Protein AF-A0A392M3G0-F1 (afdb_monomer_lite)

Foldseek 3Di:
DPPVVVVCVVDPDDDDDDDPDPVVVVVVVVCVVDDPVPPPPQPDK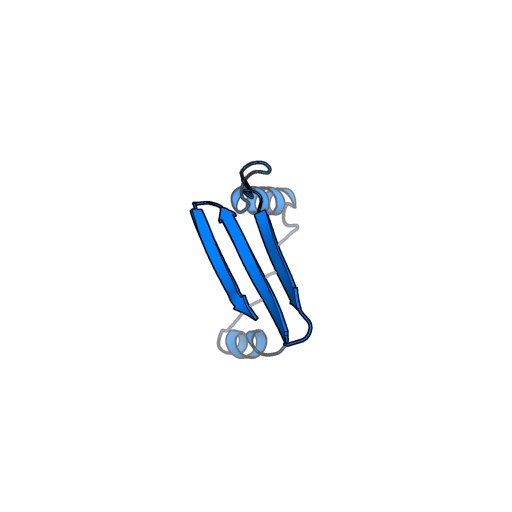DWDKDWDQDPVGIKIWIWIAGPPGDIDIDID

Organism: NCBI:txid97028

Structure (mmCIF, N/CA/C/O backbone):
data_AF-A0A392M3G0-F1
#
_entry.id   AF-A0A392M3G0-F1
#
loop_
_atom_site.group_PDB
_atom_site.id
_atom_site.type_symbol
_atom_site.label_atom_id
_atom_site.label_alt_id
_atom_site.label_comp_id
_atom_site.label_asym_id
_atom_site.label_entity_id
_atom_site.label_seq_id
_atom_site.pdbx_PDB_ins_code
_atom_site.Cartn_x
_atom_site.Cartn_y
_atom_site.Cartn_z
_atom_site.occupancy
_atom_site.B_iso_or_equiv
_atom_site.auth_seq_id
_atom_site.auth_comp_id
_atom_site.auth_asym_id
_atom_site.auth_atom_id
_atom_site.pdbx_PDB_model_num
ATOM 1 N N . MET A 1 1 ? -21.843 -9.011 -5.089 1.00 56.88 1 MET A N 1
ATOM 2 C CA . MET A 1 1 ? -21.973 -9.041 -3.617 1.00 56.88 1 MET A CA 1
ATOM 3 C C . MET A 1 1 ? -22.717 -10.316 -3.231 1.00 56.88 1 MET A C 1
ATOM 5 O O . MET A 1 1 ? -23.910 -10.265 -2.998 1.00 56.88 1 MET A O 1
ATOM 9 N N . VAL A 1 2 ? -22.060 -11.477 -3.340 1.00 66.94 2 VAL A N 1
ATOM 10 C CA . VAL A 1 2 ? -22.725 -12.794 -3.179 1.00 66.94 2 VAL A CA 1
ATOM 11 C C . VAL A 1 2 ? -21.808 -13.811 -2.497 1.00 66.94 2 VAL A C 1
ATOM 13 O O . VAL A 1 2 ? -22.291 -14.574 -1.673 1.00 66.94 2 VAL A O 1
ATOM 16 N N . ALA A 1 3 ? -20.495 -13.777 -2.768 1.00 78.19 3 ALA A N 1
ATOM 17 C CA . ALA A 1 3 ? -19.536 -14.753 -2.233 1.00 78.19 3 ALA A CA 1
ATOM 18 C C . ALA A 1 3 ? -19.637 -14.925 -0.704 1.00 78.19 3 ALA A C 1
ATOM 20 O O . ALA A 1 3 ? -19.902 -16.021 -0.224 1.00 78.19 3 ALA A O 1
ATOM 21 N N . TRP A 1 4 ? -19.568 -13.820 0.041 1.00 80.75 4 TRP A N 1
ATOM 22 C CA . TRP A 1 4 ? -19.658 -13.835 1.504 1.00 80.75 4 TRP A CA 1
ATOM 23 C C . TRP A 1 4 ? -21.031 -14.250 2.043 1.00 80.75 4 TRP A C 1
ATOM 25 O O . TRP A 1 4 ? -21.118 -14.865 3.096 1.00 80.75 4 TRP A O 1
ATOM 35 N N . SER A 1 5 ? -22.118 -13.929 1.338 1.00 78.00 5 SER A N 1
ATOM 36 C CA . SER A 1 5 ? -23.472 -14.267 1.794 1.00 78.00 5 SER A CA 1
ATOM 37 C C . SER A 1 5 ? -23.752 -15.767 1.720 1.00 78.00 5 SER A C 1
ATOM 39 O O . SER A 1 5 ? -24.491 -16.280 2.551 1.00 78.00 5 SER A O 1
ATOM 41 N N . VAL A 1 6 ? -23.167 -16.459 0.737 1.00 83.94 6 VAL A N 1
ATOM 42 C CA . VAL A 1 6 ? -23.307 -17.913 0.580 1.00 83.94 6 VAL A CA 1
ATOM 43 C C . VAL A 1 6 ? -22.516 -18.641 1.661 1.00 83.94 6 VAL A C 1
ATOM 45 O O . VAL A 1 6 ? -23.072 -19.493 2.348 1.00 83.94 6 VAL A O 1
ATOM 48 N N . GLU A 1 7 ? -21.256 -18.254 1.859 1.00 84.94 7 GLU A N 1
ATOM 49 C CA . GLU A 1 7 ? -20.354 -18.876 2.834 1.00 84.94 7 GLU A CA 1
ATOM 50 C C . GLU A 1 7 ? -20.840 -18.693 4.279 1.00 84.94 7 GLU A C 1
ATOM 52 O O . GLU A 1 7 ? -20.848 -19.634 5.065 1.00 84.94 7 GLU A O 1
ATOM 57 N N . LEU A 1 8 ? -21.347 -17.504 4.618 1.00 84.38 8 LEU A N 1
ATOM 58 C CA . LEU A 1 8 ? -21.865 -17.225 5.958 1.00 84.38 8 LEU A CA 1
ATOM 59 C C . LEU A 1 8 ? -23.223 -17.886 6.246 1.00 84.38 8 LEU A C 1
ATOM 61 O O . LEU A 1 8 ? -23.598 -17.969 7.411 1.00 84.38 8 LEU A O 1
ATOM 65 N N . SER A 1 9 ? -23.954 -18.357 5.226 1.00 82.19 9 SER A N 1
ATOM 66 C CA . SER A 1 9 ? -25.260 -19.011 5.423 1.00 82.19 9 SER A CA 1
ATOM 67 C C . SER A 1 9 ? -25.163 -20.437 5.969 1.00 82.19 9 SER A C 1
ATOM 69 O O . SER A 1 9 ? -26.154 -20.957 6.472 1.00 82.19 9 SER A O 1
ATOM 71 N N . GLU A 1 10 ? -23.979 -21.057 5.895 1.00 89.19 10 GLU A N 1
ATOM 72 C CA . GLU A 1 10 ? -23.722 -22.370 6.499 1.00 89.19 10 GLU A CA 1
ATOM 73 C C . GLU A 1 10 ? -23.645 -22.293 8.034 1.00 89.19 10 GLU A C 1
ATOM 75 O O . GLU A 1 10 ? -23.843 -23.289 8.727 1.00 89.19 10 GLU A O 1
ATOM 80 N N . PHE A 1 11 ? -23.396 -21.102 8.582 1.00 85.50 11 PHE A N 1
ATOM 81 C CA . PHE A 1 11 ? -23.254 -20.888 10.015 1.00 85.50 11 PHE A CA 1
ATOM 82 C C . PHE A 1 11 ? -24.545 -20.311 10.607 1.00 85.50 11 PHE A C 1
ATOM 84 O O . PHE A 1 11 ? -25.097 -19.337 10.094 1.00 85.50 11 PHE A O 1
ATOM 91 N N . ASP A 1 12 ? -24.988 -20.852 11.745 1.00 85.50 12 ASP A N 1
ATOM 92 C CA . ASP A 1 12 ? -26.096 -20.299 12.535 1.00 85.50 12 ASP A CA 1
ATOM 93 C C . ASP A 1 12 ? -25.673 -18.991 13.234 1.00 85.50 12 ASP A C 1
ATOM 95 O O . ASP A 1 12 ? -25.408 -18.925 14.439 1.00 85.50 12 ASP A O 1
ATOM 99 N N . LEU A 1 13 ? -25.566 -17.914 12.455 1.00 85.06 13 LEU A N 1
ATOM 100 C CA . LEU A 1 13 ? -25.153 -16.602 12.937 1.00 85.06 13 LEU A CA 1
ATOM 101 C C . LEU A 1 13 ? -26.318 -15.896 13.630 1.00 85.06 13 LEU A C 1
ATOM 103 O O . LEU A 1 13 ? -27.297 -15.489 13.007 1.00 85.06 13 LEU A O 1
ATOM 107 N N . THR A 1 14 ? -26.180 -15.672 14.935 1.00 85.62 14 THR A N 1
ATOM 108 C CA . THR A 1 14 ? -27.106 -14.821 15.689 1.00 85.62 14 THR A CA 1
ATOM 109 C C . THR A 1 14 ? -26.540 -13.409 15.791 1.00 85.62 14 THR A C 1
ATOM 111 O O . THR A 1 14 ? -25.469 -13.197 16.363 1.00 85.62 14 THR A O 1
ATOM 114 N N . PHE A 1 15 ? -27.263 -12.419 15.262 1.00 76.56 15 PHE A N 1
ATOM 115 C CA . PHE A 1 15 ? -26.886 -11.018 15.430 1.00 76.56 15 PHE A CA 1
ATOM 116 C C . PHE A 1 15 ? -27.149 -10.569 16.870 1.00 76.56 15 PHE A C 1
ATOM 118 O O . PHE A 1 15 ? -28.284 -10.604 17.343 1.00 76.56 15 PHE A O 1
ATOM 125 N N . SER A 1 16 ? -26.103 -10.105 17.552 1.00 80.56 16 SER A N 1
ATOM 126 C CA . SER A 1 16 ? -26.219 -9.477 18.865 1.00 80.56 16 SER A CA 1
ATOM 127 C C . SER A 1 16 ? -25.874 -7.993 18.743 1.00 80.56 16 SER A C 1
ATOM 129 O O . SER A 1 16 ? -24.754 -7.671 18.325 1.00 80.56 16 SER A O 1
ATOM 131 N N . PRO A 1 17 ? -26.798 -7.070 19.069 1.00 74.50 17 PRO A N 1
ATOM 132 C CA . PRO A 1 17 ? -26.511 -5.647 19.021 1.00 74.50 17 PRO A CA 1
ATOM 133 C C . PRO A 1 17 ? -25.410 -5.323 20.033 1.00 74.50 17 PRO A C 1
ATOM 135 O O . PRO A 1 17 ? -25.616 -5.349 21.247 1.00 74.50 17 PRO A O 1
ATOM 138 N N . ARG A 1 18 ? -24.214 -5.003 19.533 1.00 67.44 18 ARG A N 1
ATOM 139 C CA . ARG A 1 18 ? -23.173 -4.398 20.362 1.00 67.44 18 ARG A CA 1
ATOM 140 C C . ARG A 1 18 ? -23.630 -2.984 20.716 1.00 67.44 18 ARG A C 1
ATOM 142 O O . ARG A 1 18 ? -24.013 -2.219 19.832 1.00 67.44 18 ARG A O 1
ATOM 149 N N . GLY A 1 19 ? -23.591 -2.638 22.005 1.00 71.75 19 GLY A N 1
ATOM 150 C CA . GLY A 1 19 ? -23.711 -1.244 22.444 1.00 71.75 19 GLY A CA 1
ATOM 151 C C . GLY A 1 19 ? -22.665 -0.363 21.750 1.00 71.75 19 GLY A C 1
ATOM 152 O O . GLY A 1 19 ? -21.778 -0.882 21.073 1.00 71.75 19 GLY A O 1
ATOM 153 N N . ALA A 1 20 ? -22.762 0.961 21.905 1.00 71.88 20 ALA A N 1
ATOM 154 C CA . ALA A 1 20 ? -21.858 1.900 21.239 1.00 71.88 20 ALA A CA 1
ATOM 155 C C . ALA A 1 20 ? -20.391 1.451 21.377 1.00 71.88 20 ALA A C 1
ATOM 157 O O . ALA A 1 20 ? -19.822 1.459 22.471 1.00 71.88 20 ALA A O 1
ATOM 158 N N . ILE A 1 21 ? -19.796 1.015 20.262 1.00 66.81 21 ILE A N 1
ATOM 159 C CA . ILE A 1 21 ? -18.379 0.672 20.211 1.00 66.81 21 ILE A CA 1
ATOM 160 C C . ILE A 1 21 ? -17.648 1.984 20.456 1.00 66.81 21 ILE A C 1
ATOM 162 O O . ILE A 1 21 ? -17.865 2.955 19.728 1.00 66.81 21 ILE A O 1
ATOM 166 N N . LYS A 1 22 ? -16.815 2.039 21.501 1.00 74.69 22 LYS A N 1
ATOM 167 C CA . LYS A 1 22 ? -15.930 3.185 21.718 1.00 74.69 22 LYS A CA 1
ATOM 168 C C . LYS A 1 22 ? -15.080 3.314 20.459 1.00 74.69 22 LYS A C 1
ATOM 170 O O . LYS A 1 22 ? -14.214 2.480 20.223 1.00 74.69 22 LYS A O 1
ATOM 175 N N . SER A 1 23 ? -15.355 4.329 19.647 1.00 73.06 23 SER A N 1
ATOM 176 C CA . SER A 1 23 ? -14.666 4.588 18.377 1.00 73.06 23 SER A CA 1
ATOM 177 C C . SER A 1 23 ? -13.147 4.658 18.542 1.00 73.06 23 SER A C 1
ATOM 179 O O . SER A 1 23 ? -12.420 4.306 17.622 1.00 73.06 23 SER A O 1
ATOM 181 N N . GLN A 1 24 ? -12.682 5.018 19.741 1.00 74.94 24 GLN A N 1
ATOM 182 C CA . GLN A 1 24 ? -11.282 4.954 20.159 1.00 74.94 24 GLN A CA 1
ATOM 183 C C . GLN A 1 24 ? -10.674 3.558 19.992 1.00 74.94 24 GLN A C 1
ATOM 185 O O . GLN A 1 24 ? -9.632 3.447 19.377 1.00 74.94 24 GLN A O 1
ATOM 190 N N . MET A 1 25 ? -11.355 2.484 20.407 1.00 79.44 25 MET A N 1
ATOM 191 C CA . MET A 1 25 ? -10.832 1.119 20.254 1.00 79.44 25 MET A CA 1
ATOM 192 C C . MET A 1 25 ? -10.628 0.743 18.781 1.00 79.44 25 MET A C 1
ATOM 194 O O . MET A 1 25 ? -9.685 0.034 18.449 1.00 79.44 25 MET A O 1
ATOM 198 N N . LEU A 1 26 ? -11.512 1.207 17.891 1.00 81.06 26 LEU A N 1
ATOM 199 C CA . LEU A 1 26 ? -11.350 0.993 16.452 1.00 81.06 26 LEU A CA 1
ATOM 200 C C . LEU A 1 26 ? -10.190 1.821 15.891 1.00 81.06 26 LEU A C 1
ATOM 202 O O . LEU A 1 26 ? -9.459 1.323 15.045 1.00 81.06 26 LEU A O 1
ATOM 206 N N . ALA A 1 27 ? -10.010 3.056 16.365 1.00 79.75 27 ALA A N 1
ATOM 207 C CA . ALA A 1 27 ? -8.884 3.900 15.975 1.00 79.75 27 ALA A CA 1
ATOM 208 C C . ALA A 1 27 ? -7.544 3.317 16.450 1.00 79.75 27 ALA A C 1
ATOM 210 O O . ALA A 1 27 ? -6.610 3.238 15.660 1.00 79.75 27 ALA A O 1
ATOM 211 N N . ASP A 1 28 ? -7.481 2.847 17.696 1.00 82.25 28 ASP A N 1
ATOM 212 C CA . ASP A 1 28 ? -6.302 2.213 18.286 1.00 82.25 28 ASP A CA 1
ATOM 213 C C . ASP A 1 28 ? -5.968 0.897 17.567 1.00 82.25 28 ASP A C 1
ATOM 215 O O . ASP A 1 28 ? -4.811 0.654 17.246 1.00 82.25 28 ASP A O 1
ATOM 219 N N . PHE A 1 29 ? -6.979 0.085 17.223 1.00 84.00 29 PHE A N 1
ATOM 220 C CA . PHE A 1 29 ? -6.793 -1.138 16.433 1.00 84.00 29 PHE A CA 1
ATOM 221 C C . PHE A 1 29 ? -6.266 -0.844 15.026 1.00 84.00 29 PHE A C 1
ATOM 223 O O . PHE A 1 29 ? -5.342 -1.503 14.563 1.00 84.00 29 PHE A O 1
ATOM 230 N N . VAL A 1 30 ? -6.837 0.147 14.333 1.00 82.62 30 VAL A N 1
ATOM 231 C CA . VAL A 1 30 ? -6.336 0.552 13.013 1.00 82.62 30 VAL A CA 1
ATOM 232 C C . VAL A 1 30 ? -4.899 1.046 13.131 1.00 82.62 30 VAL A C 1
ATOM 234 O O . VAL A 1 30 ? -4.082 0.670 12.301 1.00 82.62 30 VAL A O 1
ATOM 237 N N . LEU A 1 31 ? -4.570 1.825 14.161 1.00 80.75 31 LEU A N 1
ATOM 238 C CA . LEU A 1 31 ? -3.214 2.313 14.398 1.00 80.75 31 LEU A CA 1
ATOM 239 C C . LEU A 1 31 ? -2.219 1.175 14.683 1.00 80.75 31 LEU A C 1
ATOM 241 O O . LEU A 1 31 ? -1.129 1.201 14.132 1.00 80.75 31 LEU A O 1
ATOM 245 N N . GLU A 1 32 ? -2.588 0.176 15.491 1.00 82.00 32 GLU A N 1
ATOM 246 C CA . GLU A 1 32 ? -1.757 -1.007 15.780 1.00 82.00 32 GLU A CA 1
ATOM 247 C C . GLU A 1 32 ? -1.550 -1.894 14.540 1.00 82.00 32 GLU A C 1
ATOM 249 O O . GLU A 1 32 ? -0.484 -2.474 14.352 1.00 82.00 32 GLU A O 1
ATOM 254 N N . MET A 1 33 ? -2.562 -1.978 13.673 1.00 79.12 33 MET A N 1
ATOM 255 C CA . MET A 1 33 ? -2.518 -2.749 12.426 1.00 79.12 33 MET A CA 1
ATOM 256 C C . MET A 1 33 ? -1.843 -2.002 11.268 1.00 79.12 33 MET A C 1
ATOM 258 O O . MET A 1 33 ? -1.586 -2.605 10.225 1.00 79.12 33 MET A O 1
ATOM 262 N N . SER A 1 34 ? -1.600 -0.699 11.413 1.00 78.19 34 SER A N 1
ATOM 263 C CA . SER A 1 34 ? -0.987 0.135 10.379 1.00 78.19 34 SER A CA 1
ATOM 264 C C . SER A 1 34 ? 0.503 0.294 10.643 1.00 78.19 34 SER A C 1
ATOM 266 O O . SER A 1 34 ? 0.923 0.559 11.766 1.00 78.19 34 SER A O 1
ATOM 268 N N . THR A 1 35 ? 1.308 0.219 9.588 1.00 70.25 35 THR A N 1
ATOM 269 C CA . THR A 1 35 ? 2.709 0.645 9.642 1.00 70.25 35 THR A CA 1
ATOM 270 C C . THR A 1 35 ? 2.766 2.123 10.063 1.00 70.25 35 THR A C 1
ATOM 272 O O . THR A 1 35 ? 1.980 2.925 9.541 1.00 70.25 35 THR A O 1
ATOM 275 N N . PRO A 1 36 ? 3.638 2.521 11.010 1.00 68.19 36 PRO A N 1
ATOM 276 C CA . PRO A 1 36 ? 3.704 3.903 11.467 1.00 68.19 36 PRO A CA 1
ATOM 277 C C . PRO A 1 36 ? 3.981 4.857 10.291 1.00 68.19 36 PRO A C 1
ATOM 279 O O . PRO A 1 36 ? 4.800 4.544 9.420 1.00 68.19 36 PRO A O 1
ATOM 282 N N . PRO A 1 37 ? 3.321 6.032 10.247 1.00 59.12 37 PRO A N 1
ATOM 283 C CA . PRO A 1 37 ? 3.531 7.003 9.181 1.00 59.12 37 PRO A CA 1
ATOM 284 C C . PRO A 1 37 ? 4.987 7.480 9.216 1.00 59.12 37 PRO A C 1
ATOM 286 O O . PRO A 1 37 ? 5.387 8.225 10.109 1.00 59.12 37 PRO A O 1
ATOM 289 N N . GLY A 1 38 ? 5.783 7.005 8.258 1.00 59.34 38 GLY A N 1
ATOM 290 C CA . GLY A 1 38 ? 7.224 7.261 8.176 1.00 59.34 38 GLY A CA 1
ATOM 291 C C . GLY A 1 38 ? 8.084 6.020 7.920 1.00 59.34 38 GLY A C 1
ATOM 292 O O . GLY A 1 38 ? 9.232 6.173 7.518 1.00 59.34 38 GLY A O 1
ATOM 293 N N . GLU A 1 39 ? 7.537 4.813 8.094 1.00 56.59 39 GLU A N 1
ATOM 294 C CA . GLU A 1 39 ? 8.206 3.549 7.735 1.00 56.59 39 GLU A CA 1
ATOM 295 C C . GLU A 1 39 ? 7.857 3.049 6.324 1.00 56.59 39 GLU A C 1
ATOM 297 O O . GLU A 1 39 ? 8.348 2.012 5.887 1.00 56.59 39 GLU A O 1
ATOM 302 N N . GLU A 1 40 ? 7.080 3.807 5.548 1.00 59.41 40 GLU A N 1
ATOM 303 C CA . GLU A 1 40 ? 7.106 3.661 4.095 1.00 59.41 40 GLU A CA 1
ATOM 304 C C . GLU A 1 40 ? 8.367 4.349 3.571 1.00 59.41 40 GLU A C 1
ATOM 306 O O . GLU A 1 40 ? 8.338 5.442 3.007 1.00 59.41 40 GLU A O 1
ATOM 311 N N . THR A 1 41 ? 9.516 3.693 3.738 1.00 60.78 41 THR A N 1
ATOM 312 C CA . THR A 1 41 ? 10.655 3.932 2.855 1.00 60.78 41 THR A CA 1
ATOM 313 C C . THR A 1 41 ? 10.291 3.377 1.483 1.00 60.78 41 THR A C 1
ATOM 315 O O . THR A 1 41 ? 10.826 2.361 1.044 1.00 60.78 41 THR A O 1
ATOM 318 N N . THR A 1 42 ? 9.345 4.020 0.795 1.00 66.06 42 THR A N 1
ATOM 319 C CA . THR A 1 42 ? 9.187 3.885 -0.650 1.00 66.06 42 THR A CA 1
ATOM 320 C C . THR A 1 42 ? 10.463 4.431 -1.264 1.00 66.06 42 THR A C 1
ATOM 322 O O . THR A 1 42 ? 10.571 5.622 -1.560 1.00 66.06 42 THR A O 1
ATOM 325 N N . LEU A 1 43 ? 11.481 3.575 -1.356 1.00 73.94 43 LEU A N 1
ATOM 326 C CA . LEU A 1 43 ? 12.697 3.892 -2.081 1.00 73.94 43 LEU A CA 1
ATOM 327 C C . LEU A 1 43 ? 12.264 4.277 -3.507 1.00 73.94 43 LEU A C 1
ATOM 329 O O . LEU A 1 43 ? 11.440 3.580 -4.109 1.00 73.94 43 LEU A O 1
ATOM 333 N N . PRO A 1 44 ? 12.717 5.432 -4.013 1.00 80.81 44 PRO A N 1
ATOM 334 C CA . PRO A 1 44 ? 12.256 5.938 -5.294 1.00 80.81 44 PRO A CA 1
ATOM 335 C C . PRO A 1 44 ? 12.658 4.978 -6.415 1.00 80.81 44 PRO A C 1
ATOM 337 O O . PRO A 1 44 ? 13.751 4.416 -6.400 1.00 80.81 44 PRO A O 1
ATOM 340 N N . TRP A 1 45 ? 11.770 4.816 -7.392 1.00 87.62 45 TRP A N 1
ATOM 341 C CA . TRP A 1 45 ? 12.069 4.100 -8.627 1.00 87.62 45 TRP A CA 1
ATOM 342 C C . TRP A 1 45 ? 12.719 5.055 -9.633 1.00 87.62 45 TRP A C 1
ATOM 344 O O . TRP A 1 45 ? 12.225 6.168 -9.833 1.00 87.62 45 TRP A O 1
ATOM 354 N N . THR A 1 46 ? 13.784 4.612 -10.297 1.00 89.50 46 THR A N 1
ATOM 355 C CA . THR A 1 46 ? 14.466 5.356 -11.363 1.00 89.50 46 THR A CA 1
ATOM 356 C C . THR A 1 46 ? 14.166 4.704 -12.706 1.00 89.50 46 THR A C 1
ATOM 358 O O . THR A 1 46 ? 14.467 3.532 -12.913 1.00 89.50 46 THR A O 1
ATOM 361 N N . LEU A 1 47 ? 13.577 5.464 -13.630 1.00 90.62 47 LEU A N 1
ATOM 362 C CA . LEU A 1 47 ? 13.308 5.027 -15.000 1.00 90.62 47 LEU A CA 1
ATOM 363 C C . LEU A 1 47 ? 14.304 5.690 -15.956 1.00 90.62 47 LEU A C 1
ATOM 365 O O . LEU A 1 47 ? 14.314 6.914 -16.087 1.00 90.62 47 LEU A O 1
ATOM 369 N N . SER A 1 48 ? 15.090 4.878 -16.655 1.00 88.38 48 SER A N 1
ATOM 370 C CA . SER A 1 48 ? 15.991 5.300 -17.726 1.00 88.38 48 SER A CA 1
ATOM 371 C C . SER A 1 48 ? 15.488 4.759 -19.060 1.00 88.38 48 SER A C 1
ATOM 373 O O . SER A 1 48 ? 15.123 3.591 -19.165 1.00 88.38 48 SER A O 1
ATOM 375 N N . VAL A 1 49 ? 15.460 5.606 -20.087 1.00 86.75 49 VAL A N 1
ATOM 376 C CA . VAL A 1 49 ? 15.054 5.215 -21.443 1.00 86.75 49 VAL A CA 1
ATOM 377 C C . VAL A 1 49 ? 16.169 5.607 -22.396 1.00 86.75 49 VAL A C 1
ATOM 379 O O . VAL A 1 49 ? 16.505 6.790 -22.487 1.00 86.75 49 VAL A O 1
ATOM 382 N N . ASP A 1 50 ? 16.732 4.631 -23.102 1.00 83.75 50 ASP A N 1
ATOM 383 C CA . ASP A 1 50 ? 17.552 4.890 -24.274 1.00 83.75 50 ASP A CA 1
ATOM 384 C C . ASP A 1 50 ? 16.705 4.696 -25.535 1.00 83.75 50 ASP A C 1
ATOM 386 O O . ASP A 1 50 ? 15.802 3.867 -25.618 1.00 83.75 50 ASP A O 1
ATOM 390 N N . GLY A 1 51 ? 16.902 5.573 -26.507 1.00 77.38 51 GLY A N 1
ATOM 391 C CA . GLY A 1 51 ? 16.128 5.550 -27.734 1.00 77.38 51 GLY A CA 1
ATOM 392 C C . GLY A 1 51 ? 16.986 6.078 -28.856 1.00 77.38 51 GLY A C 1
ATOM 393 O O . GLY A 1 51 ? 17.365 7.249 -28.852 1.00 77.38 51 GLY A O 1
ATOM 394 N N . VAL A 1 52 ? 17.291 5.218 -29.825 1.00 65.81 52 VAL A N 1
ATOM 395 C CA . VAL A 1 52 ? 17.983 5.618 -31.049 1.00 65.81 52 VAL A CA 1
ATOM 396 C C . VAL A 1 52 ? 17.105 5.235 -32.230 1.00 65.81 52 VAL A C 1
ATOM 398 O O . VAL A 1 52 ? 16.796 4.066 -32.460 1.00 65.81 52 VAL A O 1
ATOM 401 N N . SER A 1 53 ? 16.700 6.248 -32.992 1.00 65.19 53 SER A N 1
ATOM 402 C CA . SER A 1 53 ? 15.887 6.083 -34.193 1.00 65.19 53 SER A CA 1
ATOM 403 C C . SER A 1 53 ? 16.745 6.344 -35.428 1.00 65.19 53 SER A C 1
ATOM 405 O O . SER A 1 53 ? 17.413 7.375 -35.521 1.00 65.19 53 SER A O 1
ATOM 407 N N . ASN A 1 54 ? 16.768 5.402 -36.374 1.00 64.38 54 ASN A N 1
ATOM 408 C CA . ASN A 1 54 ? 17.409 5.571 -37.677 1.00 64.38 54 ASN A CA 1
ATOM 409 C C . ASN A 1 54 ? 16.437 5.210 -38.815 1.00 64.38 54 ASN A C 1
ATOM 411 O O . ASN A 1 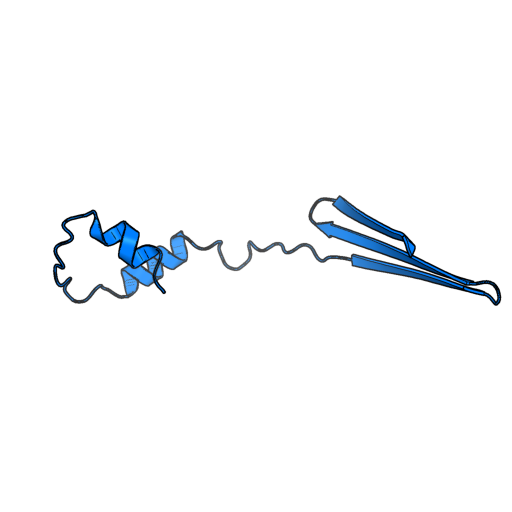54 ? 15.358 4.668 -38.589 1.00 64.38 54 ASN A O 1
ATOM 415 N N . ILE A 1 55 ? 16.819 5.493 -40.067 1.00 67.75 55 ILE A N 1
ATOM 416 C CA . ILE A 1 55 ? 15.940 5.301 -41.238 1.00 67.75 55 ILE A CA 1
ATOM 417 C C . ILE A 1 55 ? 15.523 3.836 -41.488 1.00 67.75 55 ILE A C 1
ATOM 419 O O . ILE A 1 55 ? 14.648 3.588 -42.312 1.00 67.75 55 ILE A O 1
ATOM 423 N N . ARG A 1 56 ? 16.175 2.864 -40.833 1.00 71.12 56 ARG A N 1
ATOM 424 C CA . ARG A 1 56 ? 15.916 1.419 -40.960 1.00 71.12 56 ARG A CA 1
ATOM 425 C C . ARG A 1 56 ? 15.108 0.852 -39.789 1.00 71.12 56 ARG A C 1
ATOM 427 O O . ARG A 1 56 ? 14.704 -0.304 -39.871 1.00 71.12 56 ARG A O 1
ATOM 434 N N . GLY A 1 57 ? 14.871 1.629 -38.734 1.00 63.56 57 GLY A N 1
ATOM 435 C CA . GLY A 1 57 ? 14.113 1.200 -37.564 1.00 63.56 57 GLY A CA 1
ATOM 436 C C . GLY A 1 57 ? 14.421 2.025 -36.318 1.00 63.56 57 GLY A C 1
ATOM 437 O O . GLY A 1 57 ? 15.446 2.704 -36.226 1.00 63.56 57 GLY A O 1
ATOM 438 N N . SER A 1 58 ? 13.506 1.943 -35.358 1.00 71.75 58 SER A N 1
ATOM 439 C CA . SER A 1 58 ? 13.640 2.522 -34.023 1.00 71.75 58 SER A CA 1
ATOM 440 C C . SER A 1 58 ? 13.824 1.388 -33.025 1.00 71.75 58 SER A C 1
ATOM 442 O O . SER A 1 58 ? 13.017 0.465 -33.039 1.00 71.75 58 SER A O 1
ATOM 444 N N . GLY A 1 59 ? 14.856 1.472 -32.188 1.00 76.12 59 GLY A N 1
ATOM 445 C CA . GLY A 1 59 ? 15.007 0.630 -31.001 1.00 76.12 59 GLY A CA 1
ATOM 446 C C . GLY A 1 59 ? 14.940 1.512 -29.761 1.00 76.12 59 GLY A C 1
ATOM 447 O O . GLY A 1 59 ? 15.521 2.604 -29.756 1.00 76.12 59 GLY A O 1
ATOM 448 N N . ALA A 1 60 ? 14.201 1.067 -28.749 1.00 82.56 60 ALA A N 1
ATOM 449 C CA . ALA A 1 60 ? 14.153 1.730 -27.452 1.00 82.56 60 ALA A CA 1
ATOM 450 C C . A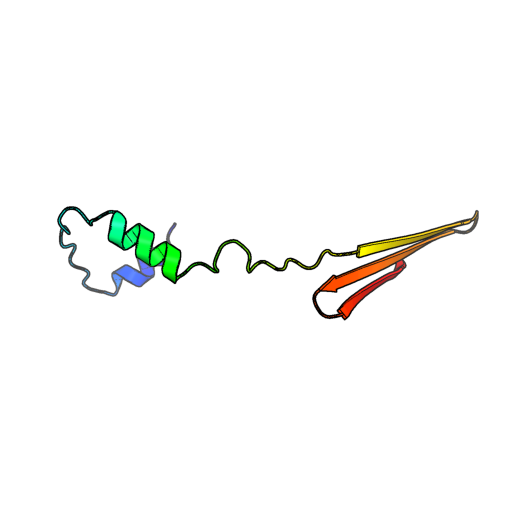LA A 1 60 ? 14.419 0.712 -26.343 1.00 82.56 60 ALA A C 1
ATOM 452 O O . ALA A 1 60 ? 13.714 -0.297 -26.248 1.00 82.56 60 ALA A O 1
ATOM 453 N N . GLY A 1 61 ? 15.435 0.983 -25.5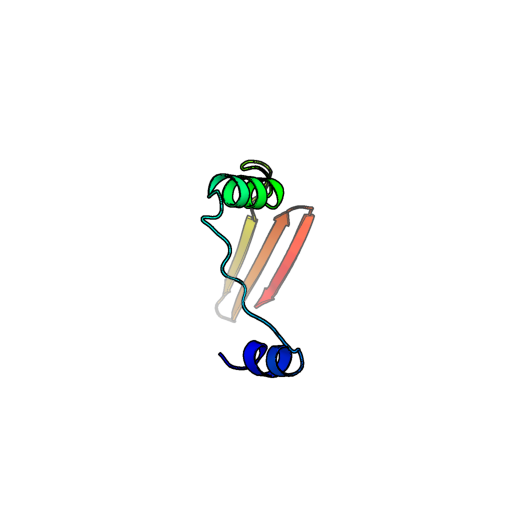30 1.00 86.19 61 GLY A N 1
ATOM 454 C CA . GLY A 1 61 ? 15.710 0.288 -24.287 1.00 86.19 61 GLY A CA 1
ATOM 455 C C . GLY A 1 61 ? 15.080 1.034 -23.116 1.00 86.19 61 GLY A C 1
ATOM 456 O O . GLY A 1 61 ? 15.132 2.260 -23.019 1.00 86.19 61 GLY A O 1
ATOM 457 N N . VAL A 1 62 ? 14.467 0.290 -22.205 1.00 89.25 62 VAL A N 1
ATOM 458 C CA . VAL A 1 62 ? 13.901 0.797 -20.957 1.00 89.25 62 VAL A CA 1
ATOM 459 C C . VAL A 1 62 ? 14.550 0.048 -19.804 1.00 89.25 62 VAL A C 1
ATOM 461 O O . VAL A 1 62 ? 14.521 -1.180 -19.773 1.00 89.25 62 VAL A O 1
ATOM 464 N N . ILE A 1 63 ? 15.107 0.789 -18.848 1.00 91.00 63 ILE A N 1
ATOM 465 C CA . ILE A 1 63 ? 15.681 0.269 -17.606 1.00 91.00 63 ILE A CA 1
ATOM 466 C C . ILE A 1 63 ? 14.918 0.885 -16.437 1.00 91.00 63 ILE A C 1
ATOM 468 O O . ILE A 1 63 ? 14.792 2.106 -16.338 1.00 91.00 63 ILE A O 1
ATOM 472 N N . LEU A 1 64 ? 14.416 0.039 -15.546 1.00 90.44 64 LEU A N 1
ATOM 473 C CA . LEU A 1 64 ? 13.726 0.435 -14.329 1.00 90.44 64 LEU A CA 1
ATOM 474 C C . LEU A 1 64 ? 14.492 -0.105 -13.117 1.00 90.44 64 LEU A C 1
ATOM 476 O O . LEU A 1 64 ? 14.619 -1.318 -12.945 1.00 90.44 64 LEU A O 1
ATOM 480 N N . GLU A 1 65 ? 14.985 0.806 -12.284 1.00 91.50 65 GLU A N 1
ATOM 481 C CA . GLU A 1 65 ? 15.722 0.510 -11.057 1.00 91.50 65 GLU A CA 1
ATOM 482 C C . GLU A 1 65 ? 14.829 0.800 -9.849 1.00 91.50 65 GLU A C 1
ATOM 484 O O . GLU A 1 65 ? 14.280 1.895 -9.719 1.00 91.50 65 GLU A O 1
ATOM 489 N N . GLY A 1 66 ? 14.643 -0.192 -8.985 1.00 87.88 66 GLY A N 1
ATOM 490 C CA . GLY A 1 66 ? 13.740 -0.130 -7.845 1.00 87.88 66 GLY A CA 1
ATOM 491 C C . GLY A 1 66 ? 14.439 -0.199 -6.484 1.00 87.88 66 GLY A C 1
ATOM 492 O O . GLY A 1 66 ? 15.663 -0.349 -6.398 1.00 87.88 66 GLY A O 1
ATOM 493 N N . PRO A 1 67 ? 13.640 -0.135 -5.403 1.00 80.38 67 PRO A N 1
ATOM 494 C CA . PRO A 1 67 ? 14.070 -0.473 -4.049 1.00 80.38 67 PRO A CA 1
ATOM 495 C C . PRO A 1 67 ? 14.873 -1.776 -4.018 1.00 80.38 67 PRO A C 1
ATOM 497 O O . PRO A 1 67 ? 14.596 -2.689 -4.792 1.00 80.38 67 PRO A O 1
ATOM 500 N N . GLU A 1 68 ? 15.833 -1.890 -3.099 1.00 79.81 68 GLU A N 1
ATOM 501 C CA . GLU A 1 68 ? 16.523 -3.162 -2.809 1.00 79.81 68 GLU A CA 1
ATOM 502 C C . GLU A 1 68 ? 17.319 -3.766 -3.987 1.00 79.81 68 GLU A C 1
ATOM 504 O O . GLU A 1 68 ? 17.688 -4.938 -3.960 1.00 79.81 68 GLU A O 1
ATOM 509 N N . GLY A 1 69 ? 17.638 -2.963 -5.009 1.00 78.81 69 GLY A N 1
ATOM 510 C CA . GLY A 1 69 ? 18.439 -3.401 -6.155 1.00 78.81 69 GLY A CA 1
ATOM 511 C C . GLY A 1 69 ? 17.646 -4.156 -7.224 1.00 78.81 69 GLY A C 1
ATOM 512 O O . GLY A 1 69 ? 18.240 -4.878 -8.025 1.00 78.81 69 GLY A O 1
ATOM 513 N N . VAL A 1 70 ? 16.316 -4.003 -7.255 1.00 86.81 70 VAL A N 1
ATOM 514 C CA . VAL A 1 70 ? 15.476 -4.521 -8.345 1.00 86.81 70 VAL A CA 1
ATOM 515 C C . VAL A 1 70 ? 15.857 -3.830 -9.658 1.00 86.81 70 VAL A C 1
ATOM 517 O O . VAL A 1 70 ? 15.844 -2.605 -9.733 1.00 86.81 70 VAL A O 1
ATOM 520 N N . LEU A 1 71 ? 16.160 -4.611 -10.698 1.00 90.00 71 LEU A N 1
ATOM 521 C CA . LEU A 1 71 ? 16.475 -4.123 -12.043 1.00 90.00 71 LEU A CA 1
ATOM 522 C C . LEU A 1 71 ? 15.593 -4.830 -13.073 1.00 90.00 71 LEU A C 1
ATOM 524 O O . LEU A 1 71 ? 15.556 -6.060 -13.125 1.00 90.00 71 LEU A O 1
ATOM 528 N N . ILE A 1 72 ? 14.886 -4.052 -13.891 1.00 89.88 72 ILE A N 1
ATOM 529 C CA . ILE A 1 72 ? 14.041 -4.549 -14.981 1.00 89.88 72 ILE A CA 1
ATOM 530 C C . ILE A 1 72 ? 14.497 -3.888 -16.281 1.00 89.88 72 ILE A C 1
ATOM 532 O O . ILE A 1 72 ? 14.492 -2.665 -16.383 1.00 89.88 72 ILE A O 1
ATOM 536 N N . GLU A 1 73 ? 14.858 -4.700 -17.274 1.00 89.38 73 GLU A N 1
ATOM 537 C CA . GLU A 1 73 ? 15.270 -4.252 -18.607 1.00 89.38 73 GLU A CA 1
ATOM 538 C C . GLU A 1 73 ? 14.268 -4.744 -19.661 1.00 89.38 73 GLU A C 1
ATOM 540 O O . GLU A 1 73 ? 13.879 -5.915 -19.668 1.00 89.38 73 GLU A O 1
ATOM 545 N N . GLN A 1 74 ? 13.850 -3.855 -20.560 1.00 82.81 74 GLN A N 1
ATOM 546 C CA . GLN A 1 74 ? 13.013 -4.184 -21.711 1.00 82.81 74 GLN A CA 1
ATOM 547 C C . GLN A 1 74 ? 13.565 -3.510 -22.969 1.00 82.81 74 GLN A C 1
ATOM 549 O O . GLN A 1 74 ? 13.885 -2.329 -22.948 1.00 82.81 74 GLN A O 1
ATOM 554 N N . SER A 1 75 ? 13.629 -4.249 -24.077 1.00 82.94 75 SER A N 1
ATOM 555 C CA . SER A 1 75 ? 13.939 -3.709 -25.406 1.00 82.94 75 SER A CA 1
ATOM 556 C C . SER A 1 75 ? 12.759 -3.939 -26.353 1.00 82.94 75 SER A C 1
ATOM 558 O O . SER A 1 75 ? 12.182 -5.031 -26.353 1.00 82.94 75 SER A O 1
ATOM 560 N N . LEU A 1 76 ? 12.402 -2.907 -27.124 1.00 68.56 76 LEU A N 1
ATOM 561 C CA . LEU A 1 76 ? 11.315 -2.882 -28.118 1.00 68.56 76 LEU A CA 1
ATOM 562 C C . LEU A 1 76 ? 11.837 -2.953 -29.556 1.00 68.56 76 LEU A C 1
ATOM 564 O O . LEU A 1 76 ? 12.840 -2.261 -29.854 1.00 68.56 76 LEU A O 1
#

pLDDT: mean 77.91, std 9.35, range [56.59, 91.5]

Sequence (76 aa):
MVAWSVELSEFDLTFSPRGAIKSQMLADFVLEMSTPPGEETTLPWTLSVDGVSNIRGSGAGVILEGPEGVLIEQSL

Secondary structure (DSSP, 8-state):
--HHHHHHTTS-----------HHHHHHHHHHHSPPTT----PPPEEEEEEEEETTEEEEEEEEE-GGG-EEEEE-

Radius of gyration: 25.83 Å; chains: 1; bounding box: 46×30×64 Å

=== Feature glossary ===
The record interleaves many kinds of information about one protein. Here is each kind framed as the question it answers.

Q: What does the local fold look like, residue by residue?
A: A 3Di character summarizes, for each residue, the relative orientation of the Cα frame of its nearest spatial neighbor. Because it encodes fold topology rather than chemistry, 3Di alignments detect remote structural similarity that sequence alignment misses.

Q: Which residues are in helices, strands, or loops?
A: Secondary structure is the local, repeating backbone conformation. DSSP classifies it into eight states by reading the hydrogen-bond network: three helix types (H, G, I), two β types (E, B), two non-regular types (T, S), and unstructured coil (-).

Q: How big and how compact is the whole molecule?
A: Three whole-structure scalars: the radius of gyration (RMS distance of Cα from centroid, in Å), the count of Cα–Cα contacts (pairs closer than 8 Å and separated by more than four residues in sequence — i.e. tertiary, not local, contacts), and the bounding-box dimensions. Together they distinguish compact globular folds from extended fibres or disordered chains.

Q: How confident is the AlphaFold model at each residue?
A: For AlphaFold models, the B-factor field carries pLDDT — the model's own estimate of local accuracy on a 0–100 scale. Regions with pLDDT<50 should be treated as essentially unmodeled; they often correspond to intrinsically disordered segments.

Q: What family and function is it annotated with?
A: Functional annotations link the protein to curated databases. InterPro entries identify conserved domains and families by matching the sequence against member-database signatures (Pfam, PROSITE, CDD, …). Gene Ontology (GO) terms describe molecular function, biological process, and cellular component in a controlled vocabulary. CATH places the structure in a hierarchical fold classification (Class/Architecture/Topology/Homologous-superfamily). The organism is the source species.

Q: What known structures does this most resemble?
A: Nearest PDB neighbors are the top structural matches found by Foldseek when searching this structure against the entire Protein Data Bank. Each hit reports a TM-score (0 to 1; >0.5 almost always implies the same fold) and an E-value. These are *structural* homologs — they may share no detectable sequence similarity.

Q: Which residues are buried vs exposed?
A: Solvent-accessible surfa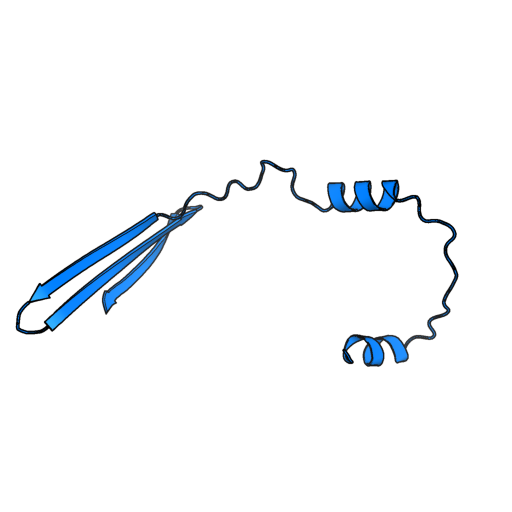ce area (SASA) is the area in Å² traced out by the ce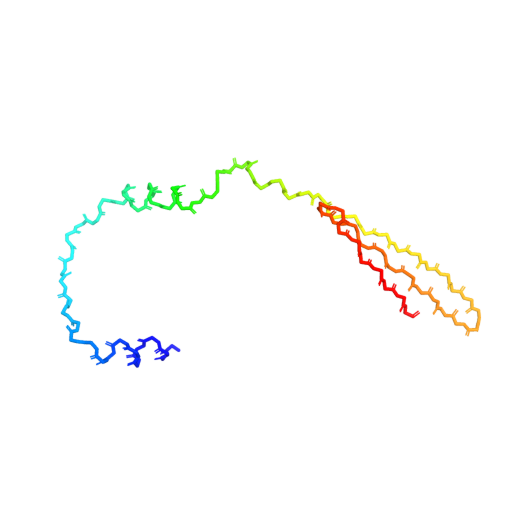ntre of a 1.4 Å probe sphere (a water molecule) rolled over the protein's van der Waals surface (Shrake–Rupley / Lee–Richards construction). Buried residues have near-zero SASA; fully exposed residues can exceed 200 Å². The total SASA scales roughly with the number of surface residues.

Q: What are the backbone torsion angles?
A: φ (phi) and ψ (psi) are the two rotatable backbone dihedrals per residue: φ is the C(i-1)–N–Cα–C torsion, ψ is the N–Cα–C–N(i+1) torsion, both in degrees on (−180°, 180°]. α-helical residues cluster near (−60°, −45°); β-strand residues near (−120°, +130°). A Ramachandran plot is simply a scatter of (φ, ψ) for every residue.

Q: Are the domains correctly placed relative to each other?
A: Predicted aligned error is AlphaFold's pairwise confidence. Unlike pLDDT (per-residue), PAE is per-residue-pair and captures whether two parts of the structure are correctly placed relative to each other. Units are ångströms of expected positional error.

Q: What if only a Cα trace is available?
A: P-SEA three-state annotation labels each residue as helix, strand, or coil based purely on the geometry of the Cα trace. It serves as a fallback when the full backbone (and thus DSSP) is unavailable.

Q: What is the amino-acid chain?
A: This is the polypeptide sequence — one letter per residue, N-terminus first. Length ranges from a few dozen residues for small domains to over a thousand for large multi-domain proteins.

Q: What do the rendered images show?
A: The six renders are orthographic views along the three Cartesian axes in both directions. Representation (cartoon, sticks, or surface) and color scheme (sequence-rainbow or by-chain) vary across proteins so the training set covers all the common visualization conventions.

Q: What do the diagnostic plots show?
A: Plot images: a contact map (which residues are close in 3D, as an N×N binary image), a Ramachandran scatter (backbone torsion angles, revealing secondary-structure composition at a glance), and — for AlphaFold structures — a PAE heatmap (pairwise prediction confidence).

Q: How mobile is each atom in the crystal?
A: B-factor (Debye–Waller factor) reflects atomic displacement in the crystal lattice. It is an experimental observable (units Å²), not a prediction; low values mean the atom is pinned down, high values mean it moves or is heterogeneous across the crystal.

Q: Where is each backbone atom in 3D?
A: The mmCIF table is the protein's shape written out atom by atom. For each backbone N, Cα, C, and carbonyl O, it records an (x, y, z) coordinate triple in Å plus the residue type, chain letter, and residue number.